Protein AF-A0A7C4FRQ8-F1 (afdb_monomer_lite)

Secondary structure (DSSP, 8-state):
-HHHHHHHHHHHHHHHHHHHGGGTT------------------HHHHHHHTT--HHHHHHIIIIIS---HHHHHHHHHHHHHHHHHHHHHHHHHHHHTT-HHHHHHHHHHHHHHHHHHHHHHHTTS-HHHHHHHHHHHHHHHHHHHHHHHT--------------

Radius of gyration: 26.67 Å; chains: 1; bounding box: 58×54×76 Å

Structure (mmCIF, N/CA/C/O backbone):
data_AF-A0A7C4FRQ8-F1
#
_entry.id   AF-A0A7C4FRQ8-F1
#
loop_
_atom_site.group_PDB
_atom_site.id
_atom_site.type_symbol
_atom_site.label_atom_id
_atom_site.label_alt_id
_atom_site.label_comp_id
_atom_site.label_asym_id
_atom_site.label_entity_id
_atom_site.label_seq_id
_atom_site.pdbx_PDB_ins_code
_atom_site.Cartn_x
_atom_site.Cartn_y
_atom_site.Cartn_z
_atom_site.occupancy
_atom_site.B_iso_or_equiv
_atom_site.auth_seq_id
_atom_site.auth_comp_id
_atom_site.auth_asym_id
_atom_site.auth_atom_id
_atom_site.pdbx_PDB_model_num
ATOM 1 N N . MET A 1 1 ? 26.594 -33.205 55.295 1.00 54.16 1 MET A N 1
ATOM 2 C CA . MET A 1 1 ? 27.045 -32.572 54.030 1.00 54.16 1 MET A CA 1
ATOM 3 C C . MET A 1 1 ? 26.964 -33.469 52.778 1.00 54.16 1 MET A C 1
ATOM 5 O O . MET A 1 1 ? 27.319 -33.000 51.710 1.00 54.16 1 MET A O 1
ATOM 9 N N . LYS A 1 2 ? 26.443 -34.711 52.840 1.00 54.59 2 LYS A N 1
ATOM 10 C CA . LYS A 1 2 ? 26.440 -35.649 51.690 1.00 54.59 2 LYS A CA 1
ATOM 11 C C . LYS A 1 2 ? 25.189 -35.585 50.787 1.00 54.59 2 LYS A C 1
ATOM 13 O O . LYS A 1 2 ? 25.268 -35.902 49.611 1.00 54.59 2 LYS A O 1
ATOM 18 N N . LYS A 1 3 ? 24.046 -35.106 51.301 1.00 54.19 3 LYS A N 1
ATOM 19 C CA . LYS A 1 3 ? 22.774 -35.031 50.545 1.00 54.19 3 LYS A CA 1
ATOM 20 C C . LYS A 1 3 ? 22.734 -33.903 49.500 1.00 54.19 3 LYS A C 1
ATOM 22 O O . LYS A 1 3 ? 22.122 -34.061 48.454 1.00 54.19 3 LYS A O 1
ATOM 27 N N . LYS A 1 4 ? 23.423 -32.783 49.762 1.00 54.91 4 LYS A N 1
ATOM 28 C CA . LYS A 1 4 ? 23.478 -31.627 48.845 1.00 54.91 4 LYS A CA 1
ATOM 29 C C . LYS A 1 4 ? 24.330 -31.911 47.599 1.00 54.91 4 LYS A C 1
ATOM 31 O O . LYS A 1 4 ? 23.975 -31.477 46.515 1.00 54.91 4 LYS A O 1
ATOM 36 N N . TRP A 1 5 ? 25.394 -32.704 47.745 1.00 61.75 5 TRP A N 1
ATOM 37 C CA . TRP A 1 5 ? 26.232 -33.147 46.624 1.00 61.75 5 TRP A CA 1
ATOM 38 C C . TRP A 1 5 ? 25.533 -34.176 45.728 1.00 61.75 5 TRP A C 1
ATOM 40 O O . TRP A 1 5 ? 25.729 -34.154 44.516 1.00 61.75 5 TRP A O 1
ATOM 50 N N . LEU A 1 6 ? 24.668 -35.014 46.310 1.00 61.53 6 LEU A N 1
ATOM 51 C CA . LEU A 1 6 ? 23.894 -36.027 45.588 1.00 61.53 6 LEU A CA 1
ATOM 52 C C . LEU A 1 6 ? 22.794 -35.407 44.701 1.00 61.53 6 LEU A C 1
ATOM 54 O O . LEU A 1 6 ? 22.548 -35.875 43.597 1.00 61.53 6 LEU A O 1
ATOM 58 N N . LEU A 1 7 ? 22.177 -34.305 45.143 1.00 62.72 7 LEU A N 1
ATOM 59 C CA . LEU A 1 7 ? 21.184 -33.567 44.347 1.00 62.72 7 LEU A CA 1
ATOM 60 C C . LEU A 1 7 ? 21.801 -32.852 43.135 1.00 62.72 7 LEU A C 1
ATOM 62 O O . LEU A 1 7 ? 21.201 -32.832 42.063 1.00 62.72 7 LEU A O 1
ATOM 66 N N . ILE A 1 8 ? 23.014 -32.310 43.279 1.00 69.44 8 ILE A N 1
ATOM 67 C CA . ILE A 1 8 ? 23.714 -31.622 42.183 1.00 69.44 8 ILE A CA 1
ATOM 68 C C . ILE A 1 8 ? 24.131 -32.619 41.093 1.00 69.44 8 ILE A C 1
ATOM 70 O O . ILE A 1 8 ? 23.993 -32.327 39.907 1.00 69.44 8 ILE A O 1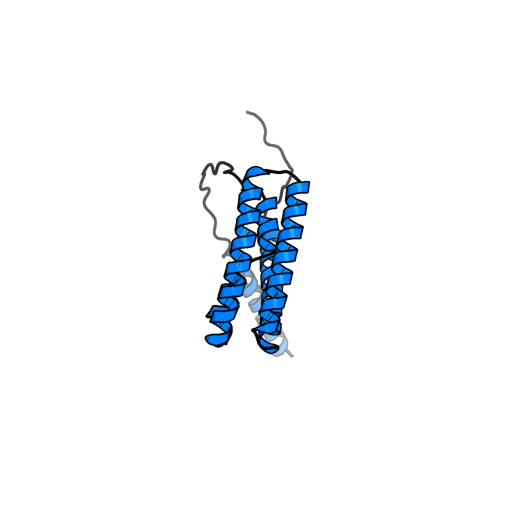
ATOM 74 N N . THR A 1 9 ? 24.575 -33.820 41.475 1.00 69.81 9 THR A N 1
ATOM 75 C CA . THR A 1 9 ? 24.953 -34.862 40.505 1.00 69.81 9 THR A CA 1
ATOM 76 C C . THR A 1 9 ? 23.746 -35.407 39.745 1.00 69.81 9 THR A C 1
ATOM 78 O O . THR A 1 9 ? 23.826 -35.565 38.530 1.00 69.81 9 THR A O 1
ATOM 81 N N . ILE A 1 10 ? 22.605 -35.610 40.410 1.00 71.38 10 ILE A N 1
ATOM 82 C CA . ILE A 1 10 ? 21.365 -36.036 39.740 1.00 71.38 10 ILE A CA 1
ATOM 83 C C . ILE A 1 10 ? 20.878 -34.966 38.751 1.00 71.38 10 ILE A C 1
ATOM 85 O O . ILE A 1 10 ? 20.512 -35.298 37.626 1.00 71.38 10 ILE A O 1
ATOM 89 N N . SER A 1 11 ? 20.938 -33.683 39.125 1.00 72.94 11 SER A N 1
ATOM 90 C CA . SER A 1 11 ? 20.555 -32.585 38.228 1.00 72.94 11 SER A CA 1
ATOM 91 C C . SER A 1 11 ? 21.468 -32.480 37.003 1.00 72.94 11 SER A C 1
ATOM 93 O O . SER A 1 11 ? 20.983 -32.214 35.907 1.00 72.94 11 SER A O 1
ATOM 95 N N . ALA A 1 12 ? 22.775 -32.707 37.162 1.00 71.56 12 ALA A N 1
ATOM 96 C CA . ALA A 1 12 ? 23.723 -32.671 36.050 1.00 71.56 12 ALA A CA 1
ATOM 97 C C . ALA A 1 12 ? 23.513 -33.841 35.072 1.00 71.56 12 ALA A C 1
ATOM 99 O O . ALA A 1 12 ? 23.547 -33.639 33.860 1.00 71.56 12 ALA A O 1
ATOM 100 N N . ILE A 1 13 ? 23.227 -35.043 35.586 1.00 71.19 13 ILE A N 1
ATOM 101 C CA . ILE A 1 13 ? 22.906 -36.218 34.762 1.00 71.19 13 ILE A CA 1
ATOM 102 C C . ILE A 1 13 ? 21.585 -36.002 34.012 1.00 71.19 13 ILE A C 1
ATOM 104 O O . ILE A 1 13 ? 21.502 -36.304 32.825 1.00 71.19 13 ILE A O 1
ATOM 108 N N . PHE A 1 14 ? 20.576 -35.414 34.661 1.00 72.31 14 PHE A N 1
ATOM 109 C CA . PHE A 1 14 ? 19.296 -35.108 34.020 1.00 72.31 14 PHE A CA 1
ATOM 110 C C . PHE A 1 14 ? 19.444 -34.099 32.866 1.00 72.31 14 PHE A C 1
ATOM 112 O O . PHE A 1 14 ? 18.882 -34.306 31.791 1.00 72.31 14 PHE A O 1
ATOM 119 N N . CYS A 1 15 ? 20.268 -33.058 33.036 1.00 67.94 15 CYS A N 1
ATOM 120 C CA . CYS A 1 15 ? 20.580 -32.115 31.957 1.00 67.94 15 CYS A CA 1
ATOM 121 C C . CYS A 1 15 ? 21.352 -32.768 30.796 1.00 67.94 15 CYS A C 1
ATOM 123 O O . CYS A 1 15 ? 21.101 -32.440 29.637 1.00 67.94 15 CYS A O 1
ATOM 125 N N . LEU A 1 16 ? 22.259 -33.708 31.086 1.00 66.56 16 LEU A N 1
ATOM 126 C CA . LEU A 1 16 ? 23.024 -34.421 30.059 1.00 66.56 16 LEU A CA 1
ATOM 127 C C . LEU A 1 16 ? 22.134 -35.370 29.233 1.00 66.56 16 LEU A C 1
ATOM 129 O O . LEU A 1 16 ? 22.261 -35.430 28.012 1.00 66.56 16 LEU A O 1
ATOM 133 N N . VAL A 1 17 ? 21.196 -36.070 29.883 1.00 64.19 17 VAL A N 1
ATOM 134 C CA . VAL A 1 17 ? 20.225 -36.952 29.208 1.00 64.19 17 VAL A CA 1
ATOM 135 C C . VAL A 1 17 ? 19.265 -36.142 28.329 1.00 64.19 17 VAL A C 1
ATOM 137 O O . VAL A 1 17 ? 18.990 -36.549 27.202 1.00 64.19 17 VAL A O 1
ATOM 140 N N . LEU A 1 18 ? 18.827 -34.958 28.774 1.00 59.88 18 LEU A N 1
ATOM 141 C CA . LEU A 1 18 ? 17.989 -34.065 27.962 1.00 59.88 18 LEU A CA 1
ATOM 142 C C . LEU A 1 18 ? 18.702 -33.564 26.693 1.00 59.88 18 LEU A C 1
ATOM 144 O O . LEU A 1 18 ? 18.076 -33.502 25.635 1.00 59.88 18 LEU A O 1
ATOM 148 N N . MET A 1 19 ? 20.006 -33.267 26.754 1.00 59.59 19 MET A N 1
ATOM 149 C CA . MET A 1 19 ? 20.767 -32.849 25.566 1.00 59.59 19 MET A CA 1
ATOM 150 C C . MET A 1 19 ? 20.960 -33.972 24.534 1.00 59.59 19 MET A C 1
ATOM 152 O O . MET A 1 19 ? 20.944 -33.693 23.337 1.00 59.59 19 MET A O 1
ATOM 156 N N . LEU A 1 20 ? 21.078 -35.234 24.963 1.00 58.09 20 LEU A N 1
ATOM 157 C CA . LEU A 1 20 ? 21.222 -36.375 24.046 1.00 58.09 20 LEU A CA 1
ATOM 158 C C . LEU A 1 20 ? 19.919 -36.718 23.301 1.00 58.09 20 LEU A C 1
ATOM 160 O O . LEU A 1 20 ? 19.973 -37.173 22.163 1.00 58.09 20 LEU A O 1
ATOM 164 N N . THR A 1 21 ? 18.746 -36.424 23.874 1.00 56.06 21 THR A N 1
ATOM 165 C CA . THR A 1 21 ? 17.450 -36.683 23.205 1.00 56.06 21 THR A CA 1
ATOM 166 C C . THR A 1 21 ? 17.115 -35.727 22.052 1.00 56.06 21 THR A C 1
ATOM 168 O O . THR A 1 21 ? 16.219 -36.016 21.262 1.00 56.06 21 THR A O 1
ATOM 171 N N . PHE A 1 22 ? 17.840 -34.612 21.900 1.00 51.56 22 PHE A N 1
ATOM 172 C CA . PHE A 1 22 ? 17.621 -33.656 20.804 1.00 51.56 22 PHE A CA 1
ATOM 173 C C . PHE A 1 22 ? 18.386 -33.992 19.512 1.00 51.56 22 PHE A C 1
ATOM 175 O O . PHE A 1 22 ? 18.143 -33.351 18.490 1.00 51.56 22 PHE A O 1
ATOM 182 N N . GLN A 1 23 ? 19.278 -34.990 19.517 1.00 51.16 23 GLN A N 1
ATOM 183 C CA . GLN A 1 23 ? 20.050 -35.365 18.323 1.00 51.16 23 GLN A CA 1
ATOM 184 C C . GLN A 1 23 ? 19.337 -36.350 17.379 1.00 51.16 23 GLN A C 1
ATOM 186 O O . GLN A 1 23 ? 19.835 -36.577 16.282 1.00 51.16 23 GLN A O 1
ATOM 191 N N . GLU A 1 24 ? 18.165 -36.892 17.732 1.00 46.72 24 GLU A N 1
ATOM 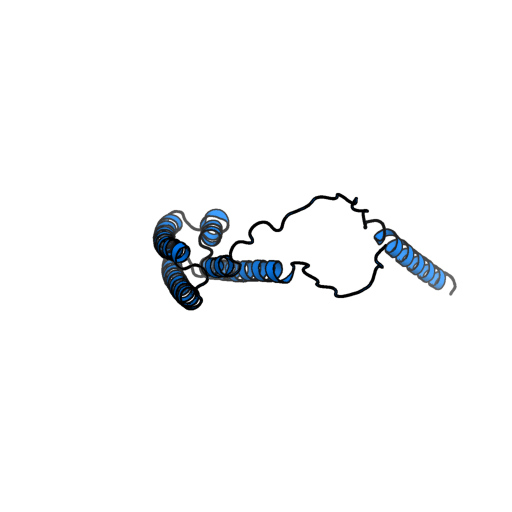192 C CA . GLU A 1 24 ? 17.483 -37.901 16.893 1.00 46.72 24 GLU A CA 1
ATOM 193 C C . GLU A 1 24 ? 16.339 -37.360 16.011 1.00 46.72 24 GLU A C 1
ATOM 195 O O . GLU A 1 24 ? 15.740 -38.112 15.246 1.00 46.72 24 GLU A O 1
ATOM 200 N N . PHE A 1 25 ? 16.070 -36.047 16.018 1.00 44.81 25 PHE A N 1
ATOM 201 C CA . PHE A 1 25 ? 15.124 -35.418 15.074 1.00 44.81 25 PHE A CA 1
ATOM 202 C C . PHE A 1 25 ? 15.766 -34.901 13.775 1.00 44.81 25 PHE A C 1
ATOM 204 O O . PHE A 1 25 ? 15.109 -34.236 12.974 1.00 44.81 25 PHE A O 1
ATOM 211 N N . THR A 1 26 ? 17.024 -35.249 13.499 1.00 46.72 26 THR A N 1
ATOM 212 C CA . THR A 1 26 ? 17.574 -35.194 12.137 1.00 46.72 26 THR A CA 1
ATOM 213 C C . THR A 1 26 ? 17.115 -36.426 11.364 1.00 46.72 26 THR A C 1
ATOM 215 O O . THR A 1 26 ? 17.871 -37.374 11.160 1.00 46.72 26 THR A O 1
ATOM 218 N N . GLN A 1 27 ? 15.842 -36.423 10.952 1.00 45.19 27 GLN A N 1
ATOM 219 C CA . GLN A 1 27 ? 15.326 -37.399 9.998 1.00 45.19 27 GLN A CA 1
ATOM 220 C C . GLN A 1 27 ? 16.168 -37.368 8.719 1.00 45.19 27 GLN A C 1
ATOM 222 O O . GLN A 1 27 ? 16.281 -36.347 8.038 1.00 45.19 27 GLN A O 1
ATOM 227 N N . ALA A 1 28 ? 16.723 -38.533 8.402 1.00 47.16 28 ALA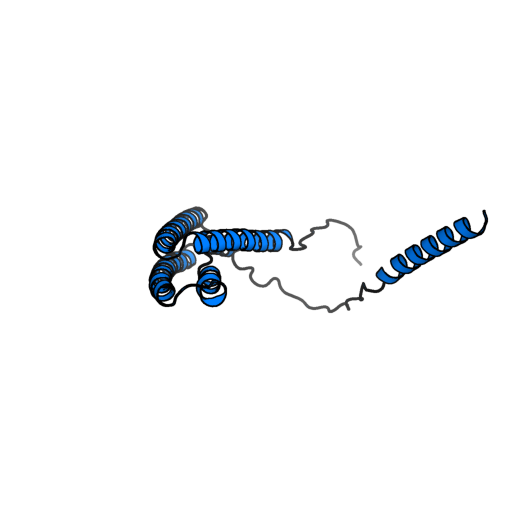 A N 1
ATOM 228 C CA . ALA A 1 28 ? 17.275 -38.888 7.113 1.00 47.16 28 ALA A CA 1
ATOM 229 C C . ALA A 1 28 ? 16.285 -38.543 5.986 1.00 47.16 28 ALA A C 1
ATOM 231 O O . ALA A 1 28 ? 15.224 -39.155 5.867 1.00 47.16 28 ALA A O 1
ATOM 232 N N . GLN A 1 29 ? 16.635 -37.573 5.139 1.00 46.47 29 GLN A N 1
ATOM 233 C CA . GLN A 1 29 ? 15.961 -37.379 3.858 1.00 46.47 29 GLN A CA 1
ATOM 234 C C . GLN A 1 29 ? 16.593 -38.316 2.825 1.00 46.47 29 GLN A C 1
ATOM 236 O O . GLN A 1 29 ? 17.804 -38.311 2.609 1.00 46.47 29 GLN A O 1
ATOM 241 N N . ALA A 1 30 ? 15.751 -39.153 2.221 1.00 42.84 30 ALA A N 1
ATOM 242 C CA . ALA A 1 30 ? 16.112 -40.098 1.174 1.00 42.84 30 ALA A CA 1
ATOM 243 C C . ALA A 1 30 ? 16.766 -39.395 -0.038 1.00 42.84 30 ALA A C 1
ATOM 245 O O . ALA A 1 30 ? 16.370 -38.275 -0.374 1.00 42.84 30 ALA A O 1
ATOM 246 N N . PRO A 1 31 ? 17.705 -40.047 -0.754 1.00 40.50 31 PRO A N 1
ATOM 247 C CA . PRO A 1 31 ? 18.244 -39.542 -2.011 1.00 40.50 31 PRO A CA 1
ATOM 248 C C . PRO A 1 31 ? 17.194 -39.712 -3.119 1.00 40.50 31 PRO A C 1
ATOM 250 O O . PRO A 1 31 ? 17.235 -40.631 -3.932 1.00 40.50 31 PRO A O 1
ATOM 253 N N . GLY A 1 32 ? 16.207 -38.819 -3.123 1.00 36.06 32 GLY A N 1
ATOM 254 C CA . GLY A 1 32 ? 15.246 -38.662 -4.204 1.00 36.06 32 GLY A CA 1
ATOM 255 C C . GLY A 1 32 ? 15.886 -37.879 -5.339 1.00 36.06 32 GLY A C 1
ATOM 256 O O . GLY A 1 32 ? 15.742 -36.661 -5.416 1.00 36.06 32 GLY A O 1
ATOM 257 N N . GLY A 1 33 ? 16.610 -38.593 -6.200 1.00 49.09 33 GLY A N 1
ATOM 258 C CA . GLY A 1 33 ? 17.045 -38.098 -7.497 1.00 49.09 33 GLY A CA 1
ATOM 259 C C . GLY A 1 33 ? 15.850 -37.563 -8.280 1.00 49.09 33 GLY A C 1
ATOM 260 O O . GLY A 1 33 ? 14.910 -38.285 -8.599 1.00 49.09 33 GLY A O 1
ATOM 261 N N . GLY A 1 34 ? 15.895 -36.274 -8.578 1.00 34.16 34 GLY A N 1
ATOM 262 C CA . GLY A 1 34 ? 14.914 -35.617 -9.413 1.00 34.16 34 GLY A CA 1
ATOM 263 C C . GLY A 1 34 ? 15.537 -34.361 -9.976 1.00 34.16 34 GLY A C 1
ATOM 264 O O . GLY A 1 34 ? 15.655 -33.364 -9.268 1.00 34.16 34 GLY A O 1
ATOM 265 N N . ASN A 1 35 ? 15.937 -34.434 -11.246 1.00 47.12 35 ASN A N 1
ATOM 266 C CA . ASN A 1 35 ? 16.189 -33.290 -12.112 1.00 47.12 35 ASN A CA 1
ATOM 267 C C . ASN A 1 35 ? 15.079 -32.248 -11.913 1.00 47.12 35 ASN A C 1
ATOM 269 O O . ASN A 1 35 ? 14.030 -32.314 -12.549 1.00 47.12 35 ASN A O 1
ATOM 273 N N . ARG A 1 36 ? 15.301 -31.260 -11.047 1.00 41.59 36 ARG A N 1
ATOM 274 C CA . ARG A 1 36 ? 14.570 -29.999 -11.106 1.00 41.59 36 ARG A CA 1
ATOM 275 C C . ARG A 1 36 ? 15.459 -29.017 -11.825 1.00 41.59 36 ARG A C 1
ATOM 277 O O . ARG A 1 36 ? 16.164 -28.202 -11.241 1.00 41.59 36 ARG A O 1
ATOM 284 N N . GLN A 1 37 ? 15.425 -29.214 -13.136 1.00 40.03 37 GLN A N 1
ATOM 285 C CA . GLN A 1 37 ? 15.574 -28.194 -14.150 1.00 40.03 37 GLN A CA 1
ATOM 286 C C . GLN A 1 37 ? 15.244 -26.822 -13.560 1.00 40.03 37 GLN A C 1
ATOM 288 O O . GLN A 1 37 ? 14.130 -26.597 -13.085 1.00 40.03 37 GLN A O 1
ATOM 293 N N . ALA A 1 38 ? 16.256 -25.956 -13.538 1.00 46.47 38 ALA A N 1
ATOM 294 C CA . ALA A 1 38 ? 16.153 -24.551 -13.194 1.00 46.47 38 ALA A CA 1
ATOM 295 C C . ALA A 1 38 ? 15.072 -23.911 -14.078 1.00 46.47 38 ALA A C 1
ATOM 297 O O . ALA A 1 38 ? 15.312 -23.534 -15.222 1.00 46.47 38 ALA A O 1
ATOM 298 N N . GLY A 1 39 ? 13.844 -23.894 -13.568 1.00 37.00 39 GLY A N 1
ATOM 299 C CA . GLY A 1 39 ? 12.678 -23.354 -14.241 1.00 37.00 39 GLY A CA 1
ATOM 300 C C . GLY A 1 39 ? 12.568 -21.873 -13.932 1.00 37.00 39 GLY A C 1
ATOM 301 O O . GLY A 1 39 ? 12.317 -21.517 -12.785 1.00 37.00 39 GLY A O 1
ATOM 302 N N . GLY A 1 40 ? 12.786 -21.051 -14.962 1.00 38.97 40 GLY A N 1
ATOM 303 C CA . GLY A 1 40 ? 12.298 -19.676 -15.108 1.00 38.97 40 GLY A CA 1
ATOM 304 C C . GLY A 1 40 ? 12.056 -18.920 -13.808 1.00 38.97 40 GLY A C 1
ATOM 305 O O . GLY A 1 40 ? 10.910 -18.731 -13.404 1.00 38.97 40 GLY A O 1
ATOM 306 N N . GLY A 1 41 ? 13.129 -18.466 -13.162 1.00 41.75 41 GLY A N 1
ATOM 307 C CA . GLY A 1 41 ? 12.997 -17.480 -12.101 1.00 41.75 41 GLY A CA 1
ATOM 308 C C . GLY A 1 41 ? 12.403 -16.215 -12.706 1.00 41.75 41 GLY A C 1
ATOM 309 O O . GLY A 1 41 ? 13.056 -15.570 -13.524 1.00 41.75 41 GLY A O 1
ATOM 310 N N . ALA A 1 42 ? 11.164 -15.883 -12.332 1.00 45.12 42 ALA A N 1
ATOM 311 C CA . ALA A 1 42 ? 10.574 -14.585 -12.632 1.00 45.12 42 ALA A CA 1
ATOM 312 C C . ALA A 1 42 ? 11.605 -13.483 -12.320 1.00 45.12 42 ALA A C 1
ATOM 314 O O . ALA A 1 42 ? 12.324 -13.623 -11.321 1.00 45.12 42 ALA A O 1
ATOM 315 N N . PRO A 1 43 ? 11.703 -12.412 -13.132 1.00 52.88 43 PRO A N 1
ATOM 316 C CA . PRO A 1 43 ? 12.714 -11.381 -12.948 1.00 52.88 43 PRO A CA 1
ATOM 317 C C . PRO A 1 43 ? 12.671 -10.890 -11.503 1.00 52.88 43 PRO A C 1
ATOM 319 O O . PRO A 1 43 ? 11.707 -10.250 -11.076 1.00 52.88 43 PRO A O 1
ATOM 322 N N . SER A 1 44 ? 13.709 -11.223 -10.732 1.00 64.81 44 SER A N 1
ATOM 323 C CA . SER A 1 44 ? 13.791 -10.938 -9.292 1.00 64.81 44 SER A CA 1
ATOM 324 C C . SER A 1 44 ? 13.517 -9.453 -8.991 1.00 64.81 44 SER A C 1
ATOM 326 O O . SER A 1 44 ? 12.932 -9.104 -7.968 1.00 64.81 44 SER A O 1
ATOM 328 N N . GLY A 1 45 ? 13.832 -8.566 -9.945 1.00 68.25 45 GLY A N 1
ATOM 329 C CA . GLY A 1 45 ? 13.548 -7.135 -9.864 1.00 68.25 45 GLY A CA 1
ATOM 330 C C . GLY A 1 45 ? 12.063 -6.755 -9.916 1.00 68.25 45 GLY A C 1
ATOM 331 O O . GLY A 1 45 ? 11.662 -5.846 -9.196 1.00 68.25 45 GLY A O 1
ATOM 332 N N . MET A 1 46 ? 11.231 -7.435 -10.708 1.00 70.56 46 MET A N 1
ATOM 333 C CA . MET A 1 46 ? 9.812 -7.074 -10.848 1.00 70.56 46 MET A CA 1
ATOM 334 C C . MET A 1 46 ? 9.010 -7.446 -9.595 1.00 70.56 46 MET A C 1
ATOM 336 O O . MET A 1 46 ? 8.194 -6.666 -9.104 1.00 70.56 46 MET A O 1
ATOM 340 N N . MET A 1 47 ? 9.332 -8.601 -9.005 1.00 71.25 47 MET A N 1
ATOM 341 C CA . MET A 1 47 ? 8.805 -9.019 -7.702 1.00 71.25 47 MET A CA 1
ATOM 342 C C . MET A 1 47 ? 9.149 -8.027 -6.583 1.00 71.25 47 MET A C 1
ATOM 344 O O . MET A 1 47 ? 8.350 -7.843 -5.667 1.00 71.25 47 MET A O 1
ATOM 348 N N . MET A 1 48 ? 10.313 -7.372 -6.648 1.00 73.88 48 MET A N 1
ATOM 349 C CA . MET A 1 48 ? 10.706 -6.337 -5.682 1.00 73.88 48 MET A CA 1
ATOM 350 C C . MET A 1 48 ? 9.937 -5.029 -5.879 1.00 73.88 48 MET A C 1
ATOM 352 O O . MET A 1 48 ? 9.533 -4.406 -4.901 1.00 73.88 48 MET A O 1
ATOM 356 N N . VAL A 1 49 ? 9.687 -4.626 -7.127 1.00 76.81 49 VAL A N 1
ATOM 357 C CA . VAL A 1 49 ? 8.916 -3.411 -7.443 1.00 76.81 49 VAL A CA 1
ATOM 358 C C . VAL A 1 49 ? 7.464 -3.541 -6.964 1.00 76.81 49 VAL A C 1
ATOM 360 O O . VAL A 1 49 ? 6.924 -2.613 -6.366 1.00 76.81 49 VAL A O 1
ATOM 363 N N . MET A 1 50 ? 6.851 -4.716 -7.112 1.00 76.62 50 MET A N 1
ATOM 364 C CA . MET A 1 50 ? 5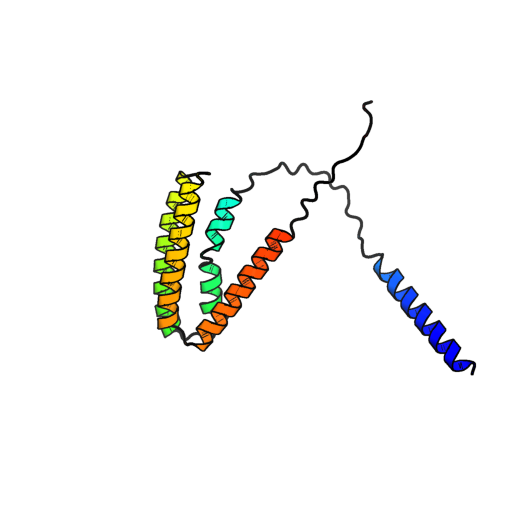.465 -4.947 -6.678 1.00 76.62 50 MET A CA 1
ATOM 365 C C . MET A 1 50 ? 5.241 -4.860 -5.163 1.00 76.62 50 MET A C 1
ATOM 367 O O . MET A 1 50 ? 4.121 -4.623 -4.716 1.00 76.62 50 MET A O 1
ATOM 371 N N . GLN A 1 51 ? 6.294 -4.994 -4.357 1.00 82.25 51 GLN A N 1
ATOM 372 C CA . GLN A 1 51 ? 6.195 -4.868 -2.899 1.00 82.25 51 GLN A CA 1
ATOM 373 C C . GLN A 1 51 ? 6.059 -3.429 -2.414 1.00 82.25 51 GLN A C 1
ATOM 375 O O . GLN A 1 51 ? 5.720 -3.218 -1.252 1.00 82.25 51 GLN A O 1
ATOM 380 N N . ILE A 1 52 ? 6.328 -2.444 -3.273 1.00 84.62 52 ILE A N 1
ATOM 381 C CA . ILE A 1 52 ? 6.177 -1.027 -2.926 1.00 84.62 52 ILE A CA 1
ATOM 382 C C . ILE A 1 52 ? 4.720 -0.721 -2.562 1.00 84.62 52 ILE A C 1
ATOM 384 O O . ILE A 1 52 ? 4.459 0.101 -1.688 1.00 84.62 52 ILE A O 1
ATOM 388 N N . LEU A 1 53 ? 3.773 -1.401 -3.215 1.00 90.12 53 LEU A N 1
ATOM 389 C CA . LEU A 1 53 ? 2.346 -1.145 -3.075 1.00 90.12 53 LEU A CA 1
ATOM 390 C C . LEU A 1 53 ? 1.565 -2.470 -2.948 1.00 90.12 53 LEU A C 1
ATOM 392 O O . LEU A 1 53 ? 0.967 -2.942 -3.927 1.00 90.12 53 LEU A O 1
ATOM 396 N N . PRO A 1 54 ? 1.562 -3.091 -1.751 1.00 91.94 54 PRO A N 1
ATOM 397 C CA . PRO A 1 54 ? 0.987 -4.414 -1.521 1.00 91.94 54 PRO A CA 1
ATOM 398 C C . PRO A 1 54 ? -0.541 -4.351 -1.291 1.00 91.94 54 PRO A C 1
ATOM 400 O O . PRO A 1 54 ? -1.047 -4.830 -0.270 1.00 91.94 54 PRO A O 1
ATOM 403 N N . LEU A 1 55 ? -1.267 -3.763 -2.258 1.00 95.06 55 LEU A N 1
ATOM 404 C CA . LEU A 1 55 ? -2.692 -3.392 -2.173 1.00 95.06 55 LEU A CA 1
ATOM 405 C C . LEU A 1 55 ? -3.592 -4.499 -1.635 1.00 95.06 55 LEU A C 1
ATOM 407 O O . LEU A 1 55 ? -4.475 -4.234 -0.831 1.00 95.06 55 LEU A O 1
ATOM 411 N N . GLU A 1 56 ? -3.405 -5.731 -2.094 1.00 95.19 56 GLU A N 1
ATOM 412 C CA . GLU A 1 56 ? -4.269 -6.856 -1.753 1.00 95.19 56 GLU A CA 1
ATOM 413 C C . GLU A 1 56 ? -4.159 -7.202 -0.271 1.00 95.19 56 GLU A C 1
ATOM 415 O O . GLU A 1 56 ? -5.166 -7.423 0.401 1.00 95.19 56 GLU A O 1
ATOM 420 N N . SER A 1 57 ? -2.931 -7.216 0.248 1.00 95.00 57 SER A N 1
ATOM 421 C CA . SER A 1 57 ? -2.682 -7.505 1.658 1.00 95.00 57 SER A CA 1
ATOM 422 C C . SER A 1 57 ? -3.164 -6.370 2.561 1.00 95.00 57 SER A C 1
ATOM 424 O O . SER A 1 57 ? -3.764 -6.638 3.597 1.00 95.00 57 SER A O 1
ATOM 426 N N . GLU A 1 58 ? -2.983 -5.119 2.133 1.00 96.62 58 GLU A N 1
ATOM 427 C CA . GLU A 1 58 ? -3.434 -3.936 2.868 1.00 96.62 58 GLU A CA 1
ATOM 428 C C . GLU A 1 58 ? -4.967 -3.856 2.898 1.00 96.62 58 GLU A C 1
ATOM 430 O O . GLU A 1 58 ? -5.568 -3.675 3.955 1.00 96.62 58 GLU A O 1
ATOM 435 N N . TRP A 1 59 ? -5.622 -4.112 1.760 1.00 98.00 59 TRP A N 1
ATOM 436 C CA . TRP A 1 59 ? -7.077 -4.211 1.685 1.00 98.00 59 TRP A CA 1
ATOM 437 C C . TRP A 1 59 ? -7.617 -5.329 2.577 1.00 98.00 59 TRP A C 1
ATOM 439 O O . TRP A 1 59 ? -8.599 -5.127 3.289 1.00 98.00 59 TRP A O 1
ATOM 449 N N . THR A 1 60 ? -6.971 -6.498 2.576 1.00 97.81 60 THR A N 1
ATOM 450 C CA . THR A 1 60 ? -7.348 -7.630 3.439 1.00 97.81 60 THR A CA 1
ATOM 451 C C . THR A 1 60 ? -7.245 -7.245 4.916 1.00 97.81 60 THR A C 1
ATOM 453 O O . THR A 1 60 ? -8.161 -7.524 5.687 1.00 97.81 60 THR A O 1
ATOM 456 N N . GLN A 1 61 ? -6.171 -6.554 5.306 1.00 97.75 61 GLN A N 1
ATOM 457 C CA . GLN A 1 61 ? -5.990 -6.077 6.675 1.00 97.75 61 GLN A CA 1
ATOM 458 C C . GLN A 1 61 ? -7.116 -5.117 7.086 1.00 97.75 61 GLN A C 1
ATOM 460 O O . GLN A 1 61 ? -7.742 -5.318 8.125 1.00 97.75 61 GLN A O 1
ATOM 465 N N . ILE A 1 62 ? -7.412 -4.118 6.252 1.00 98.00 62 ILE A N 1
ATOM 466 C CA . ILE A 1 62 ? -8.445 -3.109 6.527 1.00 98.00 62 ILE A CA 1
ATOM 467 C C . ILE A 1 62 ? -9.847 -3.726 6.574 1.00 98.00 62 ILE A C 1
ATOM 469 O O . ILE A 1 62 ? -10.651 -3.332 7.411 1.00 98.00 62 ILE A O 1
ATOM 473 N N . SER A 1 63 ? -10.152 -4.671 5.681 1.00 98.06 63 SER A N 1
ATOM 474 C CA . SER A 1 63 ? -11.510 -5.215 5.528 1.00 98.06 63 SER A CA 1
ATOM 475 C C . SER A 1 63 ? -11.847 -6.373 6.462 1.00 98.06 63 SER A C 1
ATOM 477 O O . SER A 1 63 ? -13.026 -6.578 6.738 1.00 98.06 63 SER A O 1
ATOM 479 N N . PHE A 1 64 ? -10.854 -7.132 6.932 1.00 97.75 64 PHE A N 1
ATOM 480 C CA . PHE A 1 64 ? -11.110 -8.357 7.697 1.00 97.75 64 PHE A CA 1
ATOM 481 C C . PHE A 1 64 ? -10.430 -8.411 9.064 1.00 97.75 64 PHE A C 1
ATOM 483 O O . PHE A 1 64 ? -10.888 -9.156 9.926 1.00 97.75 64 PHE A O 1
ATOM 490 N N . ALA A 1 65 ? -9.333 -7.681 9.270 1.00 97.50 65 ALA A N 1
ATOM 491 C CA . ALA A 1 65 ? -8.564 -7.751 10.515 1.00 97.50 65 ALA A CA 1
ATOM 492 C C . ALA A 1 65 ? -8.720 -6.504 11.394 1.00 97.50 65 ALA A C 1
ATOM 494 O O . ALA A 1 65 ? -8.428 -6.555 12.588 1.00 97.50 65 ALA A O 1
ATOM 495 N N . MET A 1 66 ? -9.159 -5.390 10.813 1.00 97.19 66 MET A N 1
ATOM 496 C CA . MET A 1 66 ? -9.413 -4.141 11.518 1.00 97.19 66 MET A CA 1
ATOM 497 C C . MET A 1 66 ? -10.915 -3.936 11.707 1.00 97.19 66 MET A C 1
ATOM 499 O O . MET A 1 66 ? -11.712 -4.255 10.830 1.00 97.19 66 MET A O 1
ATOM 503 N N . ASP A 1 67 ? -11.293 -3.352 12.841 1.00 96.69 67 ASP A N 1
ATOM 504 C CA . ASP A 1 67 ? -12.674 -2.954 13.118 1.00 96.69 67 ASP A CA 1
ATOM 505 C C . ASP A 1 67 ? -12.980 -1.623 12.414 1.00 96.69 67 ASP A C 1
ATOM 507 O O . ASP A 1 67 ? -12.844 -0.544 12.995 1.00 96.69 67 ASP A O 1
ATOM 511 N N . VAL A 1 68 ? -13.262 -1.687 11.110 1.00 97.69 68 VAL A N 1
ATOM 512 C CA . VAL A 1 68 ? -13.581 -0.536 10.250 1.00 97.69 68 VAL A CA 1
ATOM 513 C C . VAL A 1 68 ? -15.062 -0.577 9.898 1.00 97.69 68 VAL A C 1
ATOM 515 O O . VAL A 1 68 ? -15.566 -1.604 9.457 1.00 97.69 68 VAL A O 1
ATOM 518 N N . SER A 1 69 ? -15.762 0.549 10.055 1.00 98.00 69 SER A N 1
ATOM 519 C CA . SER A 1 69 ? -17.194 0.619 9.749 1.00 98.00 69 SER A CA 1
ATOM 520 C C . SER A 1 69 ? -17.483 0.408 8.261 1.00 98.00 69 SER A C 1
ATOM 522 O O . SER A 1 69 ? -16.688 0.795 7.402 1.00 98.00 69 SER A O 1
ATOM 524 N N . ASP A 1 70 ? -18.667 -0.114 7.942 1.00 98.12 70 ASP A N 1
ATOM 525 C CA . ASP A 1 70 ? -19.096 -0.349 6.556 1.00 98.12 70 ASP A CA 1
ATOM 526 C C . ASP A 1 70 ? -19.030 0.920 5.691 1.00 98.12 70 ASP A C 1
ATOM 528 O O . ASP A 1 70 ? -18.534 0.890 4.562 1.00 98.12 70 ASP A O 1
ATOM 532 N N . ASP A 1 71 ? -19.440 2.067 6.239 1.00 97.69 71 ASP A N 1
ATOM 533 C CA . ASP A 1 71 ? -19.353 3.361 5.554 1.00 97.69 71 ASP A CA 1
ATOM 534 C C . ASP A 1 71 ? -17.906 3.745 5.214 1.00 97.69 71 ASP A C 1
ATOM 536 O O . ASP A 1 71 ? -17.621 4.270 4.128 1.00 97.69 71 ASP A O 1
ATOM 540 N N . ALA A 1 72 ? -16.970 3.486 6.131 1.00 98.00 72 ALA A N 1
ATOM 541 C CA . ALA A 1 72 ? -15.551 3.709 5.892 1.00 98.00 72 ALA A CA 1
ATOM 542 C C . ALA A 1 72 ? -15.000 2.697 4.875 1.00 98.00 72 ALA A C 1
ATOM 544 O O . ALA A 1 72 ? -14.261 3.095 3.973 1.00 98.00 72 ALA A O 1
ATOM 545 N N . LEU A 1 73 ? -15.419 1.429 4.927 1.00 98.38 73 LEU A N 1
ATOM 546 C CA . LEU A 1 73 ? -15.040 0.401 3.952 1.00 98.38 73 LEU A CA 1
ATOM 547 C C . LEU A 1 73 ? -15.522 0.731 2.534 1.00 98.38 73 LEU A C 1
ATOM 549 O O . LEU A 1 73 ? -14.775 0.528 1.575 1.00 98.38 73 LEU A O 1
ATOM 553 N N . ILE A 1 74 ? -16.722 1.296 2.369 1.00 98.31 74 ILE A N 1
ATOM 554 C CA . ILE A 1 74 ? -17.230 1.752 1.065 1.00 98.31 74 ILE A CA 1
ATOM 555 C C . ILE A 1 74 ? -16.329 2.853 0.488 1.00 98.31 74 ILE A C 1
ATOM 557 O O . ILE A 1 74 ? -15.948 2.802 -0.688 1.00 98.31 74 ILE A O 1
ATOM 561 N N . LYS A 1 75 ? -15.939 3.835 1.312 1.00 97.94 75 LYS A N 1
ATOM 562 C CA . LYS A 1 75 ? -15.029 4.917 0.899 1.00 97.94 75 LYS A CA 1
ATOM 563 C C . LYS A 1 75 ? -13.630 4.381 0.590 1.00 97.94 75 LYS A C 1
ATOM 565 O O . LYS A 1 75 ? -13.064 4.719 -0.453 1.00 97.94 75 LYS A O 1
ATOM 570 N N . ALA A 1 76 ? -13.099 3.508 1.446 1.00 98.12 76 ALA A N 1
ATOM 571 C CA . ALA A 1 76 ? -11.792 2.886 1.273 1.00 98.12 76 ALA A CA 1
ATOM 572 C C . ALA A 1 76 ? -11.748 2.053 -0.014 1.00 98.12 76 ALA A C 1
ATOM 574 O O . ALA A 1 76 ? -10.830 2.216 -0.814 1.00 98.12 76 ALA A O 1
ATOM 575 N N . ARG A 1 77 ? -12.790 1.263 -0.308 1.00 98.31 77 ARG A N 1
ATOM 576 C CA . ARG A 1 77 ? -12.904 0.489 -1.556 1.00 98.31 77 ARG A CA 1
ATOM 577 C C . ARG A 1 77 ? -12.734 1.369 -2.794 1.00 98.31 77 ARG A C 1
ATOM 579 O O . ARG A 1 77 ? -12.067 0.965 -3.745 1.00 98.31 77 ARG A O 1
ATOM 586 N N . LYS A 1 78 ? -13.310 2.577 -2.801 1.00 98.00 78 LYS A N 1
ATOM 587 C CA . LYS A 1 78 ? -13.144 3.523 -3.917 1.00 98.00 78 LYS A CA 1
ATOM 588 C C . LYS A 1 78 ? -11.687 3.977 -4.060 1.00 98.00 78 LYS A C 1
ATOM 590 O O . LYS A 1 78 ? -11.195 4.051 -5.185 1.00 98.00 78 LYS A O 1
ATOM 595 N N . ALA A 1 79 ? -10.996 4.240 -2.949 1.00 98.12 79 ALA A N 1
ATOM 596 C CA . ALA A 1 79 ? -9.573 4.582 -2.955 1.00 98.12 79 ALA A CA 1
ATOM 597 C C . ALA A 1 79 ? -8.702 3.418 -3.465 1.00 98.12 79 ALA A C 1
ATOM 599 O O . ALA A 1 79 ? -7.874 3.626 -4.352 1.00 98.12 79 ALA A O 1
ATOM 600 N N . PHE A 1 80 ? -8.956 2.192 -2.998 1.00 98.38 80 PHE A N 1
ATOM 601 C CA . PHE A 1 80 ? -8.255 0.988 -3.453 1.00 98.38 80 PHE A CA 1
ATOM 602 C C . PHE A 1 80 ? -8.508 0.673 -4.929 1.00 98.38 80 PHE A C 1
ATOM 604 O O . PHE A 1 80 ? -7.576 0.313 -5.640 1.00 98.38 80 PHE A O 1
ATOM 611 N N . LYS A 1 81 ? -9.736 0.855 -5.431 1.00 98.25 81 LYS A N 1
ATOM 612 C CA . LYS A 1 81 ? -10.051 0.665 -6.857 1.00 98.25 81 LYS A CA 1
ATOM 613 C C . LYS A 1 81 ? -9.276 1.639 -7.754 1.00 98.25 81 LYS A C 1
ATOM 615 O O . LYS A 1 81 ? -8.790 1.238 -8.813 1.00 98.25 81 LYS A O 1
ATOM 620 N N . ASP A 1 82 ? -9.151 2.900 -7.340 1.00 97.75 82 ASP A N 1
ATOM 621 C CA . ASP A 1 82 ? -8.336 3.898 -8.048 1.00 97.75 82 ASP A CA 1
ATOM 622 C C . ASP A 1 82 ? -6.850 3.502 -8.045 1.00 97.75 82 ASP A C 1
ATOM 624 O O . ASP A 1 82 ? -6.231 3.413 -9.106 1.00 97.75 82 ASP A O 1
ATOM 628 N N . ALA A 1 83 ? -6.300 3.168 -6.871 1.00 98.00 83 ALA A N 1
ATOM 629 C CA . ALA A 1 83 ? -4.912 2.725 -6.735 1.00 98.00 83 ALA A CA 1
ATOM 630 C C . ALA A 1 83 ? -4.622 1.462 -7.565 1.00 98.00 83 ALA A C 1
ATOM 632 O O . ALA A 1 83 ? -3.611 1.400 -8.265 1.00 98.00 83 ALA A O 1
ATOM 633 N N . TRP A 1 84 ? -5.539 0.490 -7.558 1.00 97.25 84 TRP A N 1
ATOM 634 C CA . TRP A 1 84 ? -5.455 -0.723 -8.369 1.00 97.25 84 TRP A CA 1
ATOM 635 C C . TRP A 1 84 ? -5.380 -0.408 -9.859 1.00 97.25 84 TRP A C 1
ATOM 637 O O . TRP A 1 84 ? -4.510 -0.921 -10.557 1.00 97.25 84 TRP A O 1
ATOM 647 N N . THR A 1 85 ? -6.275 0.455 -10.344 1.00 97.81 85 THR A N 1
ATOM 648 C CA . THR A 1 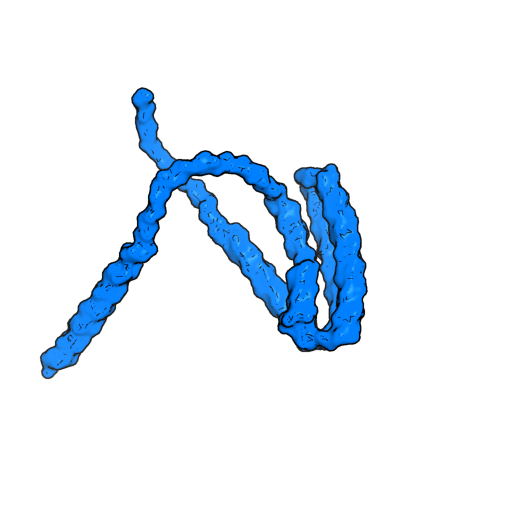85 ? -6.340 0.825 -11.764 1.00 97.81 85 THR A CA 1
ATOM 649 C C . THR A 1 85 ? -5.028 1.467 -12.217 1.00 97.81 85 THR A C 1
ATOM 651 O O . THR A 1 85 ? -4.481 1.094 -13.255 1.00 97.81 85 THR A O 1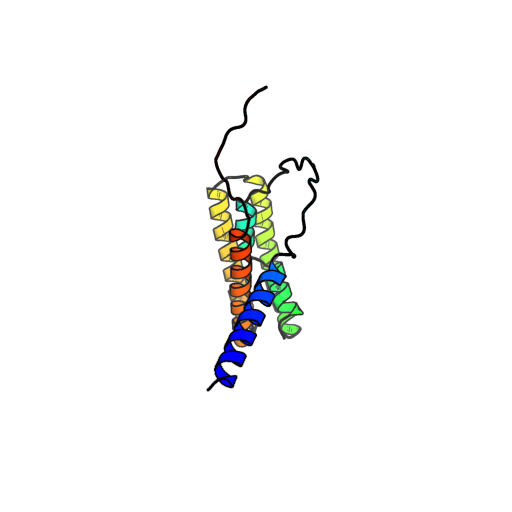
ATOM 654 N N . LYS A 1 86 ? -4.471 2.372 -11.402 1.00 96.88 86 LYS A N 1
ATOM 655 C CA . LYS A 1 86 ? -3.176 3.015 -11.667 1.00 96.88 86 LYS A CA 1
ATOM 656 C C . LYS A 1 86 ? -2.018 2.014 -11.632 1.00 96.88 86 LYS A C 1
ATOM 658 O O . LYS A 1 86 ? -1.207 1.990 -12.555 1.00 96.88 86 LYS A O 1
ATOM 663 N N . ARG A 1 87 ? -1.966 1.145 -10.615 1.00 95.06 87 ARG A N 1
ATOM 664 C CA . ARG A 1 87 ? -0.941 0.096 -10.495 1.00 95.06 87 ARG A CA 1
ATOM 665 C C . ARG A 1 87 ? -0.981 -0.865 -11.682 1.00 95.06 87 ARG A C 1
ATOM 667 O O . ARG A 1 87 ? 0.069 -1.210 -12.221 1.00 95.06 87 ARG A O 1
ATOM 674 N N . LYS A 1 88 ? -2.179 -1.266 -12.117 1.00 93.50 88 LYS A N 1
ATOM 675 C CA . LYS A 1 88 ? -2.358 -2.118 -13.295 1.00 93.50 88 LYS A CA 1
ATOM 676 C C . LYS A 1 88 ? -1.785 -1.448 -14.543 1.00 93.50 88 LYS A C 1
ATOM 678 O O . LYS A 1 88 ? -0.989 -2.065 -15.231 1.00 93.50 88 LYS A O 1
ATOM 683 N N . ALA A 1 89 ? -2.096 -0.174 -14.781 1.00 93.12 89 ALA A N 1
ATOM 684 C CA . ALA A 1 89 ? -1.568 0.554 -15.935 1.00 93.12 89 ALA A CA 1
ATOM 685 C C . ALA A 1 89 ? -0.027 0.654 -15.946 1.00 93.12 89 ALA A C 1
ATOM 687 O O . ALA A 1 89 ? 0.573 0.659 -17.017 1.00 93.12 89 ALA A O 1
ATOM 688 N N . ILE A 1 90 ? 0.621 0.725 -14.777 1.00 91.75 90 ILE A N 1
ATOM 689 C CA . ILE A 1 90 ? 2.091 0.672 -14.663 1.00 91.75 90 ILE A CA 1
ATOM 690 C C . ILE A 1 90 ? 2.604 -0.737 -14.970 1.00 91.75 90 ILE A C 1
ATOM 692 O O . ILE A 1 90 ? 3.568 -0.897 -15.709 1.00 91.75 90 ILE A O 1
ATOM 696 N N . THR A 1 91 ? 1.942 -1.757 -14.426 1.00 87.31 91 THR A N 1
ATOM 697 C CA . THR A 1 91 ? 2.323 -3.164 -14.613 1.00 87.31 91 THR A CA 1
ATOM 698 C C . THR A 1 91 ? 2.215 -3.589 -16.073 1.00 87.31 91 THR A C 1
ATOM 700 O O . THR A 1 91 ? 3.143 -4.190 -16.599 1.00 87.31 91 THR A O 1
ATOM 703 N N . ASP A 1 92 ? 1.134 -3.204 -16.751 1.00 88.19 92 ASP A N 1
ATOM 704 C CA . ASP A 1 92 ? 0.928 -3.500 -18.171 1.00 88.19 92 ASP A CA 1
ATOM 705 C C . ASP A 1 92 ? 2.038 -2.861 -19.037 1.00 88.19 92 ASP A C 1
ATOM 707 O O . ASP A 1 92 ? 2.470 -3.433 -20.034 1.00 88.19 92 ASP A O 1
ATOM 711 N N . LYS A 1 93 ? 2.563 -1.690 -18.638 1.00 84.25 93 LYS A N 1
ATOM 712 C CA . LYS A 1 93 ? 3.734 -1.070 -19.289 1.00 84.25 93 LYS A CA 1
ATOM 713 C C . LYS A 1 93 ? 5.035 -1.809 -18.964 1.00 84.25 93 LYS A C 1
ATOM 715 O O . LYS A 1 93 ? 5.905 -1.912 -19.826 1.00 84.25 93 LYS A O 1
ATOM 720 N N . ALA A 1 94 ? 5.168 -2.333 -17.748 1.00 81.31 94 ALA A N 1
ATOM 721 C CA . ALA A 1 94 ? 6.346 -3.066 -17.286 1.00 81.31 94 ALA A CA 1
ATOM 722 C C . ALA A 1 94 ? 6.634 -4.313 -18.125 1.00 81.31 94 ALA A C 1
ATOM 724 O O . ALA A 1 94 ? 7.789 -4.587 -18.443 1.00 81.31 94 ALA A O 1
ATOM 725 N N . GLU A 1 95 ? 5.582 -5.043 -18.507 1.00 76.38 95 GLU A N 1
ATOM 726 C CA . GLU A 1 95 ? 5.690 -6.254 -19.330 1.00 76.38 95 GLU A CA 1
ATOM 727 C C . GLU A 1 95 ? 6.393 -5.977 -20.666 1.00 76.38 95 GLU A C 1
ATOM 729 O O . GLU A 1 95 ? 7.131 -6.822 -21.164 1.00 76.38 95 GLU A O 1
ATOM 734 N N . SER A 1 96 ? 6.237 -4.764 -21.205 1.00 77.19 96 SER A N 1
ATOM 735 C CA . SER A 1 96 ? 6.893 -4.339 -22.445 1.00 77.19 96 SER A CA 1
ATOM 736 C C . SER A 1 96 ? 8.332 -3.830 -22.270 1.00 77.19 96 SER A C 1
ATOM 738 O O . SER A 1 96 ? 9.076 -3.780 -23.246 1.00 77.19 96 SER A O 1
ATOM 740 N N . ALA A 1 97 ? 8.740 -3.467 -21.048 1.00 76.88 97 ALA A N 1
ATOM 741 C CA . ALA A 1 97 ? 10.035 -2.840 -20.766 1.00 76.88 97 ALA A CA 1
ATOM 742 C C . ALA A 1 97 ? 11.162 -3.840 -20.427 1.00 76.88 97 ALA A C 1
ATOM 744 O O . ALA A 1 97 ? 12.339 -3.483 -20.465 1.00 76.88 97 ALA A O 1
ATOM 745 N N . GLY A 1 98 ? 10.828 -5.094 -20.097 1.00 77.38 98 GLY A N 1
ATOM 746 C CA . GLY A 1 98 ? 11.815 -6.131 -19.776 1.00 77.38 98 GLY A CA 1
ATOM 747 C C . GLY A 1 98 ? 12.724 -5.759 -18.594 1.00 77.38 98 GLY A C 1
ATOM 748 O O . GLY A 1 98 ? 12.251 -5.332 -17.541 1.00 77.38 98 GLY A O 1
ATOM 749 N N . ASP A 1 99 ? 14.039 -5.929 -18.764 1.00 80.38 99 ASP A N 1
ATOM 750 C CA . ASP A 1 99 ? 15.052 -5.684 -17.723 1.00 80.38 99 ASP A CA 1
ATOM 751 C C . ASP A 1 99 ? 15.605 -4.244 -17.692 1.00 80.38 99 ASP A C 1
ATOM 753 O O . ASP A 1 99 ? 16.573 -3.968 -16.971 1.00 80.38 99 ASP A O 1
ATOM 757 N N . ASP A 1 100 ? 14.992 -3.303 -18.415 1.00 87.19 100 ASP A N 1
ATOM 758 C CA . ASP A 1 100 ? 15.404 -1.896 -18.429 1.00 87.19 100 ASP A CA 1
ATOM 759 C C . ASP A 1 100 ? 15.448 -1.315 -16.996 1.00 87.19 100 ASP A C 1
ATOM 761 O O . ASP A 1 100 ? 14.482 -1.346 -16.224 1.00 87.19 100 ASP A O 1
ATOM 765 N N . ALA A 1 101 ? 16.627 -0.835 -16.595 1.00 86.94 101 ALA A N 1
ATOM 766 C CA . ALA A 1 101 ? 16.867 -0.309 -15.258 1.00 86.94 101 ALA A CA 1
ATOM 767 C C . ALA A 1 101 ? 16.189 1.051 -15.026 1.00 86.94 101 ALA A C 1
ATOM 769 O O . ALA A 1 101 ? 15.715 1.305 -13.914 1.00 86.94 101 ALA A O 1
ATOM 770 N N . ASP A 1 102 ? 16.116 1.901 -16.047 1.00 89.75 102 ASP A N 1
ATOM 771 C CA . ASP A 1 102 ? 15.501 3.223 -15.957 1.00 89.75 102 ASP A CA 1
ATOM 772 C C . ASP A 1 102 ? 13.981 3.101 -15.952 1.00 89.75 102 ASP A C 1
ATOM 774 O O . ASP A 1 102 ? 13.320 3.721 -15.113 1.00 89.75 102 ASP A O 1
ATOM 778 N N . ALA A 1 103 ? 13.430 2.200 -16.772 1.00 88.56 103 ALA A N 1
ATOM 779 C CA . ALA A 1 103 ? 12.016 1.846 -16.699 1.00 88.56 103 ALA A CA 1
ATOM 780 C C . ALA A 1 103 ? 11.645 1.343 -15.293 1.00 88.56 103 ALA A C 1
ATOM 782 O O . ALA A 1 103 ? 10.660 1.792 -14.706 1.00 88.56 103 ALA A O 1
ATOM 783 N N . ARG A 1 104 ? 12.470 0.476 -14.687 1.00 87.25 104 ARG A N 1
ATOM 784 C CA . ARG A 1 104 ? 12.251 -0.004 -13.310 1.00 87.25 104 ARG A CA 1
ATOM 785 C C . ARG A 1 104 ? 12.304 1.105 -12.264 1.00 87.25 104 ARG A C 1
ATOM 787 O O . ARG A 1 104 ? 11.491 1.098 -11.337 1.00 87.25 104 ARG A O 1
ATOM 794 N N . ARG A 1 105 ? 13.226 2.061 -12.396 1.00 89.75 105 ARG A N 1
ATOM 795 C CA . ARG A 1 105 ? 13.287 3.235 -11.509 1.00 89.75 105 ARG A CA 1
ATOM 796 C C . ARG A 1 105 ? 12.044 4.109 -11.654 1.00 89.75 105 ARG A C 1
ATOM 798 O O . ARG A 1 105 ? 11.476 4.498 -10.638 1.00 89.75 105 ARG A O 1
ATOM 805 N N . ALA A 1 106 ? 11.594 4.362 -12.882 1.00 91.44 106 ALA A N 1
ATOM 806 C CA . ALA A 1 106 ? 10.385 5.139 -13.144 1.00 91.44 106 ALA A CA 1
ATOM 807 C C . ALA A 1 106 ? 9.139 4.470 -12.543 1.00 91.44 106 ALA A C 1
ATOM 809 O O . ALA A 1 106 ? 8.393 5.109 -11.805 1.00 91.44 106 ALA A O 1
ATOM 810 N N . MET A 1 107 ? 8.971 3.160 -12.754 1.00 91.75 107 MET A N 1
ATOM 811 C CA . MET A 1 107 ? 7.864 2.397 -12.169 1.00 91.75 107 MET A CA 1
ATOM 812 C C . MET A 1 107 ? 7.852 2.461 -10.646 1.00 91.75 107 MET A C 1
ATOM 814 O O . MET A 1 107 ? 6.796 2.628 -10.042 1.00 91.75 107 MET A O 1
ATOM 818 N N . ARG A 1 108 ? 9.023 2.344 -10.012 1.00 91.75 108 ARG A N 1
ATOM 819 C CA . ARG A 1 108 ? 9.145 2.489 -8.562 1.00 91.75 108 ARG A CA 1
ATOM 820 C C . ARG A 1 108 ? 8.633 3.851 -8.091 1.00 91.75 108 ARG A C 1
ATOM 822 O O . ARG A 1 108 ? 7.807 3.888 -7.184 1.00 91.75 108 ARG A O 1
ATOM 829 N N . THR A 1 109 ? 9.079 4.935 -8.720 1.00 94.12 109 THR A N 1
ATOM 830 C CA . THR A 1 109 ? 8.624 6.295 -8.397 1.00 94.12 109 THR A CA 1
ATOM 831 C C . THR A 1 109 ? 7.108 6.434 -8.554 1.00 94.12 109 THR A C 1
ATOM 833 O O . THR A 1 109 ? 6.438 6.986 -7.680 1.00 94.12 109 THR A O 1
ATOM 836 N N . ASP A 1 110 ? 6.541 5.888 -9.631 1.00 95.00 110 ASP A N 1
ATOM 837 C CA . ASP A 1 110 ? 5.098 5.943 -9.872 1.00 95.00 110 ASP A CA 1
ATOM 838 C C . ASP A 1 110 ? 4.303 5.149 -8.820 1.00 95.00 110 ASP A C 1
ATOM 840 O O . ASP A 1 110 ? 3.262 5.608 -8.344 1.00 95.00 110 ASP A O 1
ATOM 844 N N . LEU A 1 111 ? 4.798 3.981 -8.400 1.00 95.12 111 LEU A N 1
ATOM 845 C CA . LEU A 1 111 ? 4.175 3.191 -7.334 1.00 95.12 111 LEU A CA 1
ATOM 846 C C . LEU A 1 111 ? 4.256 3.883 -5.969 1.00 95.12 111 LEU A C 1
ATOM 848 O O . LEU A 1 111 ? 3.269 3.878 -5.233 1.00 95.12 111 LEU A O 1
ATOM 852 N N . GLU A 1 112 ? 5.386 4.515 -5.639 1.00 95.19 112 GLU A N 1
ATOM 853 C CA . GLU A 1 112 ? 5.551 5.309 -4.411 1.00 95.19 112 GLU A CA 1
ATOM 854 C C . GLU A 1 112 ? 4.578 6.503 -4.384 1.00 95.19 112 GLU A C 1
ATOM 856 O O . GLU A 1 112 ? 3.975 6.811 -3.347 1.00 95.19 112 GLU A O 1
ATOM 861 N N . LYS A 1 113 ? 4.340 7.132 -5.542 1.00 97.00 113 LYS A N 1
ATOM 862 C CA . LYS A 1 113 ? 3.325 8.180 -5.685 1.00 97.00 113 LYS A CA 1
ATOM 863 C C . LYS A 1 113 ? 1.916 7.643 -5.433 1.00 97.00 113 LYS A C 1
ATOM 865 O O . LYS A 1 113 ? 1.170 8.249 -4.665 1.00 97.00 113 LYS A O 1
ATOM 870 N N . ILE A 1 114 ? 1.555 6.497 -6.017 1.00 97.62 114 ILE A N 1
ATOM 871 C CA . ILE A 1 114 ? 0.244 5.873 -5.774 1.00 97.62 114 ILE A CA 1
ATOM 872 C C . ILE A 1 114 ? 0.075 5.512 -4.295 1.00 97.62 114 ILE A C 1
ATOM 874 O O . ILE A 1 114 ? -0.996 5.765 -3.744 1.00 97.62 114 ILE A O 1
ATOM 878 N N . LYS A 1 115 ? 1.114 4.975 -3.635 1.00 96.06 115 LYS A N 1
ATOM 879 C CA . LYS A 1 115 ? 1.082 4.695 -2.189 1.00 96.06 115 LYS A CA 1
ATOM 880 C C . LYS A 1 115 ? 0.784 5.962 -1.394 1.00 96.06 115 LYS A C 1
ATOM 882 O O . LYS A 1 115 ? -0.134 5.977 -0.586 1.00 96.06 115 LYS A O 1
ATOM 887 N N . THR A 1 116 ? 1.491 7.051 -1.687 1.00 96.88 116 THR A N 1
ATOM 888 C CA . THR A 1 116 ? 1.294 8.342 -1.008 1.00 96.88 116 THR A CA 1
ATOM 889 C C . THR A 1 116 ? -0.123 8.897 -1.209 1.00 96.88 116 THR A C 1
ATOM 891 O O . THR A 1 116 ? -0.738 9.423 -0.275 1.00 96.88 116 THR A O 1
ATOM 894 N N . GLU A 1 117 ? -0.668 8.773 -2.422 1.00 97.69 117 GLU A N 1
ATOM 895 C CA . GLU A 1 117 ? -2.047 9.168 -2.723 1.00 97.69 117 GLU A CA 1
ATOM 896 C C . GLU A 1 117 ? -3.067 8.303 -1.967 1.00 97.69 117 GLU A C 1
ATOM 898 O O . GLU A 1 117 ? -4.054 8.833 -1.447 1.00 97.69 117 GLU A O 1
ATOM 903 N N . LEU A 1 118 ? -2.841 6.987 -1.893 1.00 98.06 118 LEU A N 1
ATOM 904 C CA . LEU A 1 118 ? -3.682 6.059 -1.137 1.00 98.06 118 LEU A CA 1
ATOM 905 C C . LEU A 1 118 ? -3.651 6.390 0.359 1.00 98.06 118 LEU A C 1
ATOM 907 O O . LEU A 1 118 ? -4.712 6.565 0.952 1.00 98.06 118 LEU A O 1
ATOM 911 N N . ASP A 1 119 ? -2.469 6.589 0.936 1.00 97.31 119 ASP A N 1
ATOM 912 C CA . ASP A 1 119 ? -2.289 6.893 2.361 1.00 97.31 119 ASP A CA 1
ATOM 913 C C . ASP A 1 119 ? -2.984 8.188 2.758 1.00 97.31 119 ASP A C 1
ATOM 915 O O . ASP A 1 119 ? -3.650 8.267 3.791 1.00 97.31 119 ASP A O 1
ATOM 919 N N . THR A 1 120 ? -2.875 9.209 1.909 1.00 98.12 120 THR A N 1
ATOM 920 C CA . THR A 1 120 ? -3.586 10.477 2.095 1.00 98.12 120 THR A CA 1
ATOM 921 C C . THR A 1 120 ? -5.100 10.266 2.127 1.00 98.12 120 THR A C 1
ATOM 923 O O . THR A 1 120 ? -5.780 10.801 3.003 1.00 98.12 120 THR A O 1
ATOM 926 N N . LYS A 1 121 ? -5.644 9.459 1.206 1.00 98.25 121 LYS A N 1
ATOM 927 C CA . LYS A 1 121 ? -7.080 9.143 1.179 1.00 98.25 121 LYS A CA 1
ATOM 928 C C . LYS A 1 121 ? -7.503 8.337 2.404 1.00 98.25 121 LYS A C 1
ATOM 930 O O . LYS A 1 121 ? -8.537 8.646 2.989 1.00 98.25 121 LYS A O 1
ATOM 935 N N . LEU A 1 122 ? -6.713 7.344 2.809 1.00 98.12 122 LEU A N 1
ATOM 936 C CA . LEU A 1 122 ? -7.002 6.510 3.975 1.00 98.12 122 LEU A CA 1
ATOM 937 C C . LEU A 1 122 ? -7.005 7.323 5.270 1.00 98.12 122 LEU A C 1
ATOM 939 O O . LEU A 1 122 ? -7.917 7.148 6.070 1.00 98.12 122 LEU A O 1
ATOM 943 N N . LYS A 1 123 ? -6.088 8.284 5.443 1.00 98.00 123 LYS A N 1
ATOM 944 C CA . LYS A 1 123 ? -6.098 9.217 6.589 1.00 98.00 123 LYS A CA 1
ATOM 945 C C . LYS A 1 123 ? -7.368 10.067 6.679 1.00 98.00 123 LYS A C 1
ATOM 947 O O . LYS A 1 123 ? -7.739 10.483 7.768 1.00 98.00 123 LYS A O 1
ATOM 952 N N . GLY A 1 124 ? -8.030 10.331 5.551 1.00 97.75 124 GLY A N 1
ATOM 953 C CA . GLY A 1 124 ? -9.320 11.028 5.512 1.00 97.75 124 GLY A CA 1
ATOM 954 C C . GLY A 1 124 ? -10.541 10.126 5.734 1.00 97.75 124 GLY A C 1
ATOM 955 O O . GLY A 1 124 ? -11.659 10.633 5.801 1.00 97.75 124 GLY A O 1
ATOM 956 N N . ILE A 1 125 ? -10.357 8.804 5.798 1.00 98.31 125 ILE A N 1
ATOM 957 C CA . ILE A 1 125 ? -11.438 7.808 5.902 1.00 98.31 125 ILE A CA 1
ATOM 958 C C . ILE A 1 125 ? -11.385 7.075 7.243 1.00 98.31 125 ILE A C 1
ATOM 960 O O . ILE A 1 125 ? -12.425 6.844 7.857 1.00 98.31 125 ILE A O 1
ATOM 964 N N . LEU A 1 126 ? -10.185 6.689 7.666 1.00 98.06 126 LEU A N 1
ATOM 965 C CA . LEU A 1 126 ? -9.930 5.916 8.870 1.00 98.06 126 LEU A CA 1
ATOM 966 C C . LEU A 1 126 ? -9.695 6.836 10.069 1.00 98.06 126 LEU A C 1
ATOM 968 O O . LEU A 1 126 ? -9.250 7.976 9.944 1.00 98.06 126 LEU A O 1
ATOM 972 N N . THR A 1 127 ? -9.967 6.311 11.257 1.00 98.12 127 THR A N 1
ATOM 973 C CA . THR A 1 127 ? -9.642 6.979 12.520 1.00 98.12 127 THR A CA 1
ATOM 974 C C . THR A 1 127 ? -8.124 7.012 12.755 1.00 98.12 127 THR A C 1
ATOM 976 O O . THR A 1 127 ? -7.405 6.156 12.231 1.00 98.12 127 THR A O 1
ATOM 979 N N . PRO A 1 128 ? -7.612 7.930 13.599 1.00 97.88 128 PRO A N 1
ATOM 980 C CA . PRO A 1 128 ? -6.188 7.971 13.938 1.00 97.88 128 PRO A CA 1
ATOM 981 C C . PRO A 1 128 ? -5.651 6.632 14.460 1.00 97.88 128 PRO A C 1
ATOM 983 O O . PRO A 1 128 ? -4.612 6.168 14.002 1.00 97.88 128 PRO A O 1
ATOM 986 N N . LYS A 1 129 ? -6.412 5.959 15.333 1.00 97.50 129 LYS A N 1
ATOM 987 C CA . LYS A 1 129 ? -6.048 4.643 15.873 1.00 97.50 129 LYS A CA 1
ATOM 988 C C . LYS A 1 129 ? -5.917 3.580 14.775 1.00 97.50 129 LYS A C 1
ATOM 990 O O . LYS A 1 129 ? -4.940 2.846 14.745 1.00 97.50 129 LYS A O 1
ATOM 995 N N . GLN A 1 130 ? -6.867 3.525 13.841 1.00 98.12 130 GLN A N 1
ATOM 996 C CA . GLN A 1 130 ? -6.802 2.590 12.712 1.00 98.12 130 GLN A CA 1
ATOM 997 C C . GLN A 1 130 ? -5.599 2.875 11.800 1.00 98.12 130 GLN A C 1
ATOM 999 O O . GLN A 1 130 ? -4.993 1.940 11.288 1.00 98.12 130 GLN A O 1
ATOM 1004 N N . ILE A 1 131 ? -5.225 4.145 11.606 1.00 98.19 131 ILE A N 1
ATOM 1005 C CA . ILE A 1 131 ? -4.018 4.510 10.848 1.00 98.19 131 ILE A CA 1
ATOM 1006 C C . ILE A 1 131 ? -2.747 4.035 11.560 1.00 98.19 131 ILE A C 1
ATOM 1008 O O . ILE A 1 131 ? -1.839 3.527 10.904 1.00 98.19 131 ILE A O 1
ATOM 1012 N N . GLU A 1 132 ? -2.677 4.160 12.885 1.00 97.62 132 GLU A N 1
ATOM 1013 C CA . GLU A 1 132 ? -1.560 3.633 13.677 1.00 97.62 132 GLU A CA 1
ATOM 1014 C C . GLU A 1 132 ? -1.470 2.103 13.590 1.00 97.62 132 GLU A C 1
ATOM 1016 O O . GLU A 1 132 ? -0.388 1.560 13.345 1.00 97.62 132 GLU A O 1
ATOM 1021 N N . ASP A 1 133 ? -2.605 1.410 13.723 1.00 97.38 133 ASP A N 1
ATOM 1022 C CA . ASP A 1 133 ? -2.688 -0.048 13.604 1.00 97.38 133 ASP A CA 1
ATOM 1023 C C . ASP A 1 133 ? -2.262 -0.521 12.205 1.00 97.38 133 ASP A C 1
ATOM 1025 O O . ASP A 1 133 ? -1.492 -1.480 12.073 1.00 97.38 133 ASP A O 1
ATOM 1029 N N . LEU A 1 134 ? -2.697 0.189 11.159 1.00 97.06 134 LEU A N 1
ATOM 1030 C CA . LEU A 1 134 ? -2.305 -0.086 9.781 1.00 97.06 134 LEU A CA 1
ATOM 1031 C C . LEU A 1 134 ? -0.795 0.105 9.584 1.00 97.06 134 LEU A C 1
ATOM 1033 O O . LEU A 1 134 ? -0.130 -0.796 9.080 1.00 97.06 134 LEU A O 1
ATOM 1037 N N . ALA A 1 135 ? -0.227 1.221 10.049 1.00 96.50 135 ALA A N 1
ATOM 1038 C CA . ALA A 1 135 ? 1.207 1.497 9.934 1.00 96.50 135 ALA A CA 1
ATOM 1039 C C . ALA A 1 135 ? 2.067 0.460 10.682 1.00 96.50 135 ALA A C 1
ATOM 1041 O O . ALA A 1 135 ? 3.137 0.052 10.213 1.00 96.50 135 ALA A O 1
ATOM 1042 N N . LYS A 1 136 ? 1.598 -0.008 11.846 1.00 97.19 136 LYS A N 1
ATOM 1043 C CA . LYS A 1 136 ? 2.246 -1.100 12.581 1.00 97.19 136 LYS A CA 1
ATOM 1044 C C . LYS A 1 136 ? 2.237 -2.388 11.760 1.00 97.19 136 LYS A C 1
ATOM 1046 O O . LYS A 1 136 ? 3.290 -3.011 11.599 1.00 97.19 136 LYS A O 1
ATOM 1051 N N . TRP A 1 137 ? 1.079 -2.761 11.217 1.00 96.62 137 TRP A N 1
ATOM 1052 C CA . TRP A 1 137 ? 0.952 -3.939 10.366 1.00 96.62 137 TRP A CA 1
ATOM 1053 C C . TRP A 1 137 ? 1.842 -3.846 9.118 1.00 96.62 137 TRP A C 1
ATOM 1055 O O . TRP A 1 137 ? 2.519 -4.820 8.791 1.00 96.62 137 TRP A O 1
ATOM 1065 N N . GLU A 1 138 ? 1.920 -2.688 8.457 1.00 94.75 138 GLU A N 1
ATOM 1066 C CA . GLU A 1 138 ? 2.774 -2.480 7.278 1.00 94.75 138 GLU A CA 1
ATOM 1067 C C . GLU A 1 138 ? 4.248 -2.736 7.600 1.00 94.75 138 GLU A C 1
ATOM 1069 O O . GLU A 1 138 ? 4.939 -3.455 6.872 1.00 94.75 138 GLU A O 1
ATOM 1074 N N . LYS A 1 139 ? 4.726 -2.202 8.729 1.00 95.00 139 LYS A N 1
ATOM 1075 C CA . LYS A 1 139 ? 6.101 -2.402 9.198 1.00 95.00 139 LYS A CA 1
ATOM 1076 C C . LYS A 1 139 ? 6.388 -3.874 9.490 1.00 95.00 139 LYS A C 1
ATOM 1078 O O . LYS A 1 139 ? 7.436 -4.394 9.102 1.00 95.00 139 LYS A O 1
ATOM 1083 N N . GLU A 1 140 ? 5.467 -4.562 10.158 1.00 94.69 140 GLU A N 1
ATOM 1084 C CA . GLU A 1 140 ? 5.581 -6.000 10.410 1.00 94.69 140 GLU A CA 1
ATOM 1085 C C . GLU A 1 140 ? 5.579 -6.800 9.106 1.00 94.69 140 GLU A C 1
ATOM 1087 O O . GLU A 1 140 ? 6.392 -7.710 8.932 1.00 94.69 140 GLU A O 1
ATOM 1092 N N . ASN A 1 141 ? 4.710 -6.441 8.163 1.00 91.50 141 ASN A N 1
ATOM 1093 C CA . ASN A 1 141 ? 4.612 -7.094 6.868 1.00 91.50 141 ASN A CA 1
ATOM 1094 C C . ASN A 1 141 ? 5.896 -6.920 6.045 1.00 91.50 141 ASN A C 1
ATOM 1096 O O . ASN A 1 141 ? 6.420 -7.893 5.499 1.00 91.50 141 ASN A O 1
ATOM 1100 N N . GLN A 1 142 ? 6.463 -5.712 6.039 1.00 90.12 142 GLN A N 1
ATOM 1101 C CA . GLN A 1 142 ? 7.743 -5.425 5.400 1.00 90.12 142 GLN A CA 1
ATOM 1102 C C . GLN A 1 142 ? 8.883 -6.229 6.039 1.00 90.12 142 GLN A C 1
ATOM 1104 O O . GLN A 1 142 ? 9.720 -6.793 5.333 1.00 90.12 142 GLN A O 1
ATOM 1109 N N . ASN A 1 143 ? 8.907 -6.335 7.369 1.00 90.56 143 ASN A N 1
ATOM 1110 C CA . ASN A 1 143 ? 9.907 -7.131 8.080 1.00 90.56 143 ASN A CA 1
ATOM 1111 C C . ASN A 1 143 ? 9.790 -8.626 7.760 1.00 90.56 143 ASN A C 1
ATOM 1113 O O . ASN A 1 143 ? 10.806 -9.263 7.476 1.00 90.56 143 ASN A O 1
ATOM 1117 N N . ARG A 1 144 ? 8.568 -9.179 7.739 1.00 87.56 144 ARG A N 1
ATOM 1118 C CA . ARG A 1 144 ? 8.319 -10.573 7.330 1.00 87.56 144 ARG A CA 1
ATOM 1119 C C . ARG A 1 144 ? 8.841 -10.835 5.924 1.00 87.56 144 ARG A C 1
ATOM 1121 O O . ARG A 1 144 ? 9.437 -11.881 5.675 1.00 87.56 144 ARG A O 1
ATOM 1128 N N . PHE A 1 145 ? 8.643 -9.888 5.013 1.00 82.19 145 PHE A N 1
ATOM 1129 C CA . PHE A 1 145 ? 9.157 -10.017 3.660 1.00 82.19 145 PHE A CA 1
ATOM 1130 C C . PHE A 1 145 ? 10.693 -10.017 3.626 1.00 82.19 145 PHE A C 1
ATOM 1132 O O . PHE A 1 145 ? 11.296 -10.932 3.067 1.00 82.19 145 PHE A O 1
ATOM 1139 N N . ARG A 1 146 ? 11.334 -9.044 4.287 1.00 84.50 146 ARG A N 1
ATOM 1140 C CA . ARG A 1 146 ? 12.804 -8.955 4.363 1.00 84.50 146 ARG A CA 1
ATOM 1141 C C . ARG A 1 146 ? 13.428 -10.232 4.924 1.00 84.50 146 ARG A C 1
ATOM 1143 O O . ARG A 1 146 ? 14.401 -10.723 4.365 1.00 84.50 146 ARG A O 1
ATOM 1150 N N . GLN A 1 147 ? 12.836 -10.798 5.975 1.00 84.88 147 GLN A N 1
ATOM 1151 C CA . GLN A 1 147 ? 13.299 -12.051 6.580 1.00 84.88 147 GLN A CA 1
ATOM 1152 C C . GLN A 1 147 ? 13.212 -13.238 5.614 1.00 84.88 147 GLN A C 1
ATOM 1154 O O . GLN A 1 147 ? 14.136 -14.049 5.549 1.00 84.88 147 GLN A O 1
ATOM 1159 N N . ARG A 1 148 ? 12.131 -13.328 4.827 1.00 79.31 148 ARG A N 1
ATOM 1160 C CA . ARG A 1 148 ? 11.981 -14.362 3.788 1.00 79.31 148 ARG A CA 1
ATOM 1161 C C . ARG A 1 148 ? 13.019 -14.213 2.678 1.00 79.31 148 ARG A C 1
ATOM 1163 O O . ARG A 1 148 ? 13.495 -15.219 2.166 1.00 79.31 148 ARG A O 1
ATOM 1170 N N . GLN A 1 149 ? 13.400 -12.983 2.340 1.00 71.00 149 GLN A N 1
ATOM 1171 C CA . GLN A 1 149 ? 14.429 -12.717 1.337 1.00 71.00 149 GLN A CA 1
ATOM 1172 C C . GLN A 1 149 ? 15.844 -13.040 1.842 1.00 71.00 149 GLN A C 1
ATOM 1174 O O . GLN A 1 149 ? 16.653 -13.569 1.085 1.00 71.00 149 GLN A O 1
ATOM 1179 N N . SER A 1 150 ? 16.141 -12.776 3.118 1.00 65.75 150 SER A N 1
ATOM 1180 C CA . SER A 1 150 ? 17.442 -13.087 3.731 1.00 65.75 150 SER A CA 1
ATOM 1181 C C . SER A 1 150 ? 17.623 -14.560 4.120 1.00 65.75 150 SER A C 1
ATOM 1183 O O . SER A 1 150 ? 18.734 -14.968 4.440 1.00 65.75 150 SER A O 1
ATOM 1185 N N . GLY A 1 151 ? 16.545 -15.351 4.138 1.00 54.72 151 GLY A N 1
ATOM 1186 C CA . GLY A 1 151 ? 16.536 -16.737 4.619 1.00 54.72 151 GLY A CA 1
ATOM 1187 C C . GLY A 1 151 ? 16.646 -17.823 3.544 1.00 54.72 151 GLY A C 1
ATOM 1188 O O . GLY A 1 151 ? 16.523 -18.996 3.884 1.00 54.72 151 GLY A O 1
ATOM 1189 N N . ALA A 1 152 ? 16.844 -17.482 2.264 1.00 47.00 152 ALA A N 1
ATOM 1190 C CA . ALA A 1 152 ? 17.051 -18.481 1.213 1.00 47.00 152 ALA A CA 1
ATOM 1191 C C . ALA A 1 152 ? 18.448 -19.133 1.363 1.00 47.00 152 ALA A C 1
ATOM 1193 O O . ALA A 1 152 ? 19.450 -18.430 1.204 1.00 47.00 152 ALA A O 1
ATOM 1194 N N . PRO A 1 153 ? 18.567 -20.450 1.639 1.00 44.25 153 PRO A N 1
ATOM 1195 C CA . PRO A 1 153 ? 19.854 -21.130 1.748 1.00 44.25 153 PRO A CA 1
ATOM 1196 C C . PRO A 1 153 ? 20.444 -21.361 0.349 1.00 44.25 153 PRO A C 1
ATOM 1198 O O . PRO A 1 153 ? 20.350 -22.438 -0.227 1.00 44.25 153 PRO A O 1
ATOM 1201 N N . GLY A 1 154 ? 21.039 -20.314 -0.219 1.00 44.53 154 GLY A N 1
ATOM 1202 C CA . GLY A 1 154 ? 21.870 -20.355 -1.423 1.00 44.53 154 GLY A CA 1
ATOM 1203 C C . GLY A 1 154 ? 23.348 -20.272 -1.058 1.00 44.53 154 GLY A C 1
ATOM 1204 O O . GLY A 1 154 ? 24.063 -19.409 -1.559 1.00 44.53 154 GLY A O 1
ATOM 1205 N N . GLY A 1 155 ? 23.787 -21.110 -0.117 1.00 39.12 155 GLY A N 1
ATOM 1206 C CA . GLY A 1 155 ? 25.186 -21.219 0.280 1.00 39.12 155 GLY A CA 1
ATOM 1207 C C . GLY A 1 155 ? 25.993 -21.879 -0.830 1.00 39.12 155 GLY A C 1
ATOM 1208 O O . GLY A 1 155 ? 26.080 -23.102 -0.899 1.00 39.12 155 GLY A O 1
ATOM 1209 N N . GLY A 1 156 ? 26.582 -21.070 -1.707 1.00 51.03 156 GLY A N 1
ATOM 1210 C CA . GLY A 1 156 ? 27.691 -21.515 -2.536 1.00 51.03 156 GLY A CA 1
ATOM 1211 C C . GLY A 1 156 ? 28.854 -21.900 -1.628 1.00 51.03 156 GLY A C 1
ATOM 1212 O O . GLY A 1 156 ? 29.497 -21.025 -1.054 1.00 51.03 156 GLY A O 1
ATOM 1213 N N . GLN A 1 157 ? 29.124 -23.199 -1.496 1.00 38.66 157 GLN A N 1
ATOM 1214 C CA . GLN A 1 157 ? 30.382 -23.673 -0.931 1.00 38.66 157 GLN A CA 1
ATOM 1215 C C . GLN A 1 157 ? 31.275 -24.163 -2.084 1.00 38.66 157 GLN A C 1
ATOM 1217 O O . GLN A 1 157 ? 30.909 -25.113 -2.780 1.00 38.66 157 GLN A O 1
ATOM 1222 N N . PRO A 1 158 ? 32.427 -23.511 -2.320 1.00 54.16 158 PRO A N 1
ATOM 1223 C CA . PRO A 1 158 ? 33.399 -23.927 -3.314 1.00 54.16 158 PRO A CA 1
ATOM 1224 C C . PRO A 1 158 ? 34.258 -25.044 -2.726 1.00 54.16 158 PRO A C 1
ATOM 1226 O O . PRO A 1 158 ? 34.799 -24.898 -1.631 1.00 54.16 158 PRO A O 1
ATOM 1229 N N . GLY A 1 159 ? 34.442 -26.136 -3.461 1.00 38.38 159 GLY A N 1
ATOM 1230 C CA . GLY A 1 159 ? 35.542 -27.036 -3.147 1.00 38.38 159 GLY A CA 1
ATOM 1231 C C . GLY A 1 159 ? 35.292 -28.501 -3.434 1.00 38.38 159 GLY A C 1
ATOM 1232 O O . GLY A 1 159 ? 34.515 -29.163 -2.758 1.00 38.38 159 GLY A O 1
ATOM 1233 N N . GLY A 1 160 ? 36.134 -29.016 -4.322 1.00 41.94 160 GLY A N 1
ATOM 1234 C CA . GLY A 1 160 ? 36.969 -30.132 -3.905 1.00 41.94 160 GLY A CA 1
ATOM 1235 C C . GLY A 1 160 ? 36.674 -31.442 -4.606 1.00 41.94 160 GLY A C 1
ATOM 1236 O O . GLY A 1 160 ? 35.869 -32.232 -4.135 1.00 41.94 160 GLY A O 1
ATOM 1237 N N . ASN A 1 161 ? 37.437 -31.670 -5.677 1.00 56.44 161 ASN A N 1
ATOM 1238 C CA . ASN A 1 161 ? 37.997 -32.956 -6.085 1.00 56.44 161 ASN A CA 1
ATOM 1239 C C . ASN A 1 161 ? 37.109 -34.196 -5.943 1.00 56.44 161 ASN A C 1
ATOM 1241 O O . ASN A 1 161 ? 37.016 -34.777 -4.863 1.00 56.44 161 ASN A O 1
ATOM 1245 N N . ARG A 1 162 ? 36.716 -34.776 -7.082 1.00 46.19 162 ARG A N 1
ATOM 1246 C CA . ARG A 1 162 ? 36.832 -36.232 -7.232 1.00 46.19 162 ARG A CA 1
ATOM 1247 C C . ARG A 1 162 ? 37.233 -36.630 -8.658 1.00 46.19 162 ARG A C 1
ATOM 1249 O O . ARG A 1 162 ? 36.883 -35.926 -9.601 1.00 46.19 162 ARG A O 1
ATOM 1256 N N . PRO A 1 163 ? 38.043 -37.695 -8.784 1.00 47.03 163 PRO A N 1
ATOM 1257 C CA . PRO A 1 163 ? 38.876 -37.973 -9.944 1.00 47.03 163 PRO A CA 1
ATOM 1258 C C . PRO A 1 163 ? 38.062 -38.557 -11.094 1.00 47.03 163 PRO A C 1
ATOM 1260 O O . PRO A 1 163 ? 37.120 -39.321 -10.875 1.00 47.03 163 PRO A O 1
ATOM 1263 N N . GLN A 1 164 ? 38.475 -38.218 -12.313 1.00 45.72 164 GLN A N 1
ATOM 1264 C CA . GLN A 1 164 ? 38.004 -38.882 -13.519 1.00 45.72 164 GLN A CA 1
ATOM 1265 C C . GLN A 1 164 ? 38.474 -40.341 -13.496 1.00 45.72 164 GLN A C 1
ATOM 1267 O O . GLN A 1 164 ? 39.655 -40.617 -13.275 1.00 45.72 164 GLN A O 1
ATOM 1272 N N . ARG A 1 165 ? 37.527 -41.258 -13.684 1.00 46.56 165 ARG A N 1
ATOM 1273 C CA . ARG A 1 165 ? 37.796 -42.583 -14.235 1.00 46.56 165 ARG A CA 1
ATOM 1274 C C . ARG A 1 165 ? 37.369 -42.576 -15.689 1.00 46.56 165 ARG A C 1
ATOM 1276 O O . ARG A 1 165 ? 36.319 -41.952 -15.958 1.00 46.56 165 ARG A O 1
#

Foldseek 3Di:
DPVVVVVVVVVVVVVVVVVVVVPPPPDDDDPPDDPPDPPDDDPPLVVVLCLLCVLVVLLCCQPPVDPADPVLNVQLVVLSVVLVVQLVVLVVVVVVCPPDPVSSVVSSVSNNVSVVSSLVSNPVRDDPVVNVVSVVVSVVVVVVVVCVVVPPPPDDDDDDDDDDD

pLDDT: mean 77.66, std 21.21, range [34.16, 98.38]

Sequence (165 aa):
MKKKWLLITISAIFCLVLMLTFQEFTQAQAPGGGNRQAGGGAPSGMMMVMQILPLESEWTQISFAMDVSDDALIKARKAFKDAWTKRKAITDKAESAGDDADARRAMRTDLEKIKTELDTKLKGILTPKQIEDLAKWEKENQNRFRQRQSGAPGGGQPGGNRPQR